Protein AF-A0AA40AJ21-F1 (afdb_monomer_lite)

Sequence (103 aa):
IQCTPCGPFWKAIACPCMIYGDTAQRLRDPNLPAEKNNTDCTEFAMNHVLFSLCFIDIMKHRADIRKRYNIPGTETKDCLVSCFCCSCALLQQDNELRMRQEK

Organism: NCBI:txid314023

InterPro domains:
  IPR006461 PLAC8 motif-containing protein [PF04749] (3-96)
  IPR006461 PLAC8 motif-containing protein [PTHR15907] (10-101)
  IPR006461 PLAC8 motif-containing protein [TIGR01571] (9-99)

pLDDT: mean 74.87, std 11.56, range [32.66, 86.62]

Structure (mmCIF, N/CA/C/O backbone):
data_AF-A0AA40AJ21-F1
#
_entry.id   AF-A0AA40AJ21-F1
#
loop_
_atom_site.group_PDB
_atom_site.id
_atom_site.type_symbol
_atom_site.label_atom_id
_atom_site.label_alt_id
_atom_site.label_comp_id
_atom_site.label_asym_id
_atom_site.label_entity_id
_atom_site.label_seq_id
_atom_site.pdbx_PDB_ins_code
_atom_site.Cartn_x
_atom_site.Cartn_y
_atom_site.Cartn_z
_atom_site.occupancy
_atom_site.B_iso_or_equiv
_atom_site.auth_seq_id
_atom_site.auth_comp_id
_atom_site.auth_asym_id
_atom_site.auth_atom_id
_atom_site.pdbx_PDB_model_num
ATOM 1 N N . ILE A 1 1 ? -12.048 -13.171 3.814 1.00 34.88 1 ILE A N 1
ATOM 2 C CA . ILE A 1 1 ? -10.709 -13.036 3.193 1.00 34.88 1 ILE A CA 1
ATOM 3 C C . ILE A 1 1 ? -10.804 -13.758 1.861 1.00 34.88 1 ILE A C 1
ATOM 5 O O . ILE A 1 1 ? -10.909 -14.975 1.858 1.00 34.88 1 ILE A O 1
ATOM 9 N N . GLN A 1 2 ? -10.960 -13.015 0.768 1.00 32.66 2 GLN A N 1
ATOM 10 C CA . GLN A 1 2 ? -11.151 -13.583 -0.566 1.00 32.66 2 GLN A CA 1
ATOM 11 C C . GLN A 1 2 ? -9.763 -13.766 -1.187 1.00 32.66 2 GLN A C 1
ATOM 13 O O . GLN A 1 2 ? -9.009 -12.801 -1.297 1.00 32.66 2 GLN A O 1
ATOM 18 N N . CYS A 1 3 ? -9.388 -15.011 -1.473 1.00 39.59 3 CYS A N 1
ATOM 19 C CA . CYS A 1 3 ? -8.063 -15.357 -1.979 1.00 39.59 3 CYS A CA 1
ATOM 20 C C . CYS A 1 3 ? -7.938 -14.925 -3.449 1.00 39.59 3 CYS A C 1
ATOM 22 O O . CYS A 1 3 ? -8.591 -15.495 -4.320 1.00 39.59 3 CYS A O 1
ATOM 24 N N . THR A 1 4 ? -7.111 -13.914 -3.722 1.00 48.00 4 THR A N 1
ATOM 25 C CA . THR A 1 4 ? -6.643 -13.552 -5.074 1.00 48.00 4 THR A CA 1
ATOM 26 C C . THR A 1 4 ? -5.802 -14.712 -5.645 1.00 48.00 4 THR A C 1
ATOM 28 O O . THR A 1 4 ? -5.240 -15.481 -4.859 1.00 48.00 4 THR A O 1
ATOM 31 N N . PRO A 1 5 ? -5.681 -14.881 -6.980 1.00 44.72 5 PRO A N 1
ATOM 32 C CA . PRO A 1 5 ? -4.923 -15.982 -7.589 1.00 44.72 5 PRO A CA 1
ATOM 33 C C . PRO A 1 5 ? -3.474 -16.026 -7.081 1.00 44.72 5 PRO A C 1
ATOM 35 O O . PRO A 1 5 ? -2.963 -15.017 -6.628 1.00 44.72 5 PRO A O 1
ATOM 38 N N . CYS A 1 6 ? -2.758 -17.147 -7.187 1.00 50.16 6 CYS A N 1
ATOM 39 C CA . CYS A 1 6 ? -1.407 -17.295 -6.612 1.00 50.16 6 CYS A CA 1
ATOM 40 C C . CYS A 1 6 ? -0.346 -16.260 -7.075 1.00 50.16 6 CYS A C 1
ATOM 42 O O . CYS A 1 6 ? 0.679 -16.113 -6.415 1.00 50.16 6 CYS A O 1
ATOM 44 N N . GLY A 1 7 ? -0.556 -15.527 -8.175 1.00 61.16 7 GLY A N 1
ATOM 45 C CA . GLY A 1 7 ? 0.426 -14.588 -8.742 1.00 61.16 7 GLY A CA 1
ATOM 46 C C . GLY A 1 7 ? 0.785 -13.378 -7.855 1.00 61.16 7 GLY A C 1
ATOM 47 O O . GLY A 1 7 ? 1.969 -13.155 -7.594 1.00 61.16 7 GLY A O 1
ATOM 48 N N . PRO A 1 8 ? -0.188 -12.588 -7.358 1.00 65.19 8 PRO A N 1
ATOM 49 C CA . PRO A 1 8 ? 0.078 -11.425 -6.514 1.00 65.19 8 PRO A CA 1
ATOM 50 C C . PRO A 1 8 ? 0.631 -11.796 -5.136 1.00 65.19 8 PRO A C 1
ATOM 52 O O . PRO A 1 8 ? 1.415 -11.034 -4.586 1.00 65.19 8 PRO A O 1
ATOM 55 N N . PHE A 1 9 ? 0.302 -12.975 -4.598 1.00 69.06 9 PHE A N 1
ATOM 56 C CA . PHE A 1 9 ? 0.847 -13.434 -3.316 1.00 69.06 9 PHE A CA 1
ATOM 57 C C . PHE A 1 9 ? 2.366 -13.639 -3.378 1.00 69.06 9 PHE A C 1
ATOM 59 O O . PHE A 1 9 ? 3.104 -13.071 -2.576 1.00 69.06 9 PHE A O 1
ATOM 66 N N . TRP A 1 10 ? 2.856 -14.378 -4.378 1.00 67.81 10 TRP A N 1
ATOM 67 C CA . TRP A 1 10 ? 4.297 -14.579 -4.555 1.00 67.81 10 TRP A CA 1
ATOM 68 C C . TRP A 1 10 ? 5.026 -13.283 -4.904 1.00 67.81 10 TRP A C 1
ATOM 70 O O . TRP A 1 10 ? 6.136 -13.061 -4.425 1.00 67.81 10 TRP A O 1
ATOM 80 N N . LYS A 1 11 ? 4.385 -12.383 -5.661 1.00 70.94 11 LYS A N 1
ATOM 81 C CA . LYS A 1 11 ? 4.925 -11.043 -5.922 1.00 70.94 11 LYS A CA 1
ATOM 82 C C . LYS A 1 11 ? 5.023 -10.207 -4.634 1.00 70.94 11 LYS A C 1
ATOM 84 O O . LYS A 1 11 ? 6.026 -9.529 -4.449 1.00 70.94 11 LYS A O 1
ATOM 89 N N . ALA A 1 12 ? 4.058 -10.316 -3.717 1.00 72.44 12 ALA A N 1
ATOM 90 C CA . ALA A 1 12 ? 4.080 -9.635 -2.417 1.00 72.44 12 ALA A CA 1
ATOM 91 C C . ALA A 1 12 ? 5.206 -10.125 -1.492 1.00 72.44 12 ALA A C 1
ATOM 93 O O . ALA A 1 12 ? 5.641 -9.387 -0.611 1.00 72.44 12 ALA A O 1
ATOM 94 N N . ILE A 1 13 ? 5.645 -11.376 -1.653 1.00 69.31 13 ILE A N 1
ATOM 95 C CA . ILE A 1 13 ? 6.742 -11.965 -0.874 1.00 69.31 13 ILE A CA 1
ATOM 96 C C . ILE A 1 13 ? 8.092 -11.643 -1.518 1.00 69.31 13 ILE A C 1
ATOM 98 O O . ILE A 1 13 ? 8.995 -11.160 -0.844 1.00 69.31 13 ILE A O 1
ATOM 102 N N . ALA A 1 14 ? 8.234 -11.899 -2.820 1.00 71.56 14 ALA A N 1
ATOM 103 C CA . ALA A 1 14 ? 9.510 -11.759 -3.515 1.00 71.56 14 ALA A CA 1
ATOM 104 C C . ALA A 1 14 ? 9.890 -10.292 -3.774 1.00 71.56 14 ALA A C 1
ATOM 106 O O . ALA A 1 14 ? 11.070 -9.951 -3.758 1.00 71.56 14 ALA A O 1
ATOM 107 N N . CYS A 1 15 ? 8.906 -9.424 -4.026 1.00 75.69 15 CYS A N 1
ATOM 108 C CA . CYS A 1 15 ? 9.108 -8.018 -4.382 1.00 75.69 15 CYS A CA 1
ATOM 109 C C . CYS A 1 15 ? 7.948 -7.139 -3.860 1.00 75.69 15 CYS A C 1
ATOM 111 O O . CYS A 1 15 ? 7.152 -6.627 -4.659 1.00 75.69 15 CYS A O 1
ATOM 113 N N . PRO A 1 16 ? 7.837 -6.934 -2.531 1.00 75.81 16 PRO A N 1
ATOM 114 C CA . PRO A 1 16 ? 6.748 -6.161 -1.921 1.00 75.81 16 PRO A CA 1
ATOM 115 C C . PRO A 1 16 ? 6.683 -4.706 -2.411 1.00 75.81 16 PRO A C 1
ATOM 117 O O . PRO A 1 16 ? 5.594 -4.142 -2.505 1.00 75.81 16 PRO A O 1
ATOM 120 N N . CYS A 1 17 ? 7.826 -4.121 -2.786 1.00 82.38 17 CYS A N 1
ATOM 121 C CA . CYS A 1 17 ? 7.924 -2.760 -3.314 1.00 82.38 17 CYS A CA 1
ATOM 122 C C . CYS A 1 17 ? 7.088 -2.532 -4.580 1.00 82.38 17 CYS A C 1
ATOM 124 O O . CYS A 1 17 ? 6.469 -1.480 -4.712 1.00 82.38 17 CYS A O 1
ATOM 126 N N . MET A 1 18 ? 7.017 -3.520 -5.478 1.00 81.75 18 MET A N 1
ATOM 127 C CA . MET A 1 18 ? 6.240 -3.397 -6.714 1.00 81.75 18 MET A CA 1
ATOM 128 C C . MET A 1 18 ? 4.745 -3.320 -6.418 1.00 81.75 18 MET A C 1
ATOM 130 O O . ME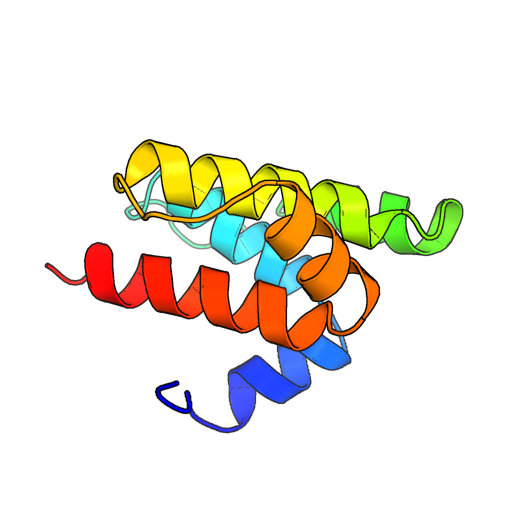T A 1 18 ? 4.047 -2.492 -6.987 1.00 81.75 18 MET A O 1
ATOM 134 N N . ILE A 1 19 ? 4.254 -4.153 -5.493 1.00 83.00 19 ILE A N 1
ATOM 135 C CA . ILE A 1 19 ? 2.842 -4.107 -5.100 1.00 83.00 19 ILE A CA 1
ATOM 136 C C . ILE A 1 19 ? 2.536 -2.805 -4.371 1.00 83.00 19 ILE A C 1
ATOM 138 O O . ILE A 1 19 ? 1.512 -2.191 -4.655 1.00 83.00 19 ILE A O 1
ATOM 142 N N . TYR A 1 20 ? 3.417 -2.361 -3.472 1.00 84.88 20 TYR A N 1
ATOM 143 C CA . TYR A 1 20 ? 3.259 -1.076 -2.796 1.00 84.88 20 TYR A CA 1
ATOM 144 C C . TYR A 1 20 ? 3.160 0.080 -3.800 1.00 84.88 20 TYR A C 1
ATOM 146 O O . TYR A 1 20 ? 2.189 0.832 -3.760 1.00 84.88 20 TYR A O 1
ATOM 154 N N . GLY A 1 21 ? 4.098 0.165 -4.748 1.00 85.19 21 GLY A N 1
ATOM 155 C CA . GLY A 1 21 ? 4.107 1.209 -5.772 1.00 85.19 21 GLY A CA 1
ATOM 156 C C . GLY A 1 21 ? 2.876 1.179 -6.678 1.00 85.19 21 GLY A C 1
ATOM 157 O O . GLY A 1 21 ? 2.226 2.210 -6.857 1.00 85.19 21 GLY A O 1
ATOM 158 N N . ASP A 1 22 ? 2.499 0.003 -7.189 1.00 83.69 22 ASP A N 1
ATOM 159 C CA . ASP A 1 22 ? 1.293 -0.161 -8.013 1.00 83.69 22 ASP A CA 1
ATOM 160 C C . ASP A 1 22 ? 0.036 0.299 -7.257 1.00 83.69 22 ASP A C 1
ATOM 162 O O . ASP A 1 22 ? -0.845 0.959 -7.812 1.00 83.69 22 ASP A O 1
ATOM 166 N N . THR A 1 23 ? -0.049 -0.047 -5.972 1.00 85.25 23 THR A N 1
ATOM 167 C CA . THR A 1 23 ? -1.200 0.275 -5.124 1.00 85.25 23 THR A CA 1
ATOM 168 C C . THR A 1 23 ? -1.235 1.774 -4.796 1.00 85.25 23 THR A C 1
ATOM 170 O O . THR A 1 23 ? -2.305 2.375 -4.864 1.00 85.25 23 THR A O 1
ATOM 173 N N . ALA A 1 24 ? -0.086 2.405 -4.532 1.00 86.25 24 ALA A N 1
ATOM 174 C CA . ALA A 1 24 ? 0.027 3.847 -4.305 1.00 86.25 24 ALA A CA 1
ATOM 175 C C . ALA A 1 24 ? -0.333 4.665 -5.558 1.00 86.25 24 ALA A C 1
ATOM 177 O O . ALA A 1 24 ? -1.065 5.654 -5.470 1.00 86.25 24 ALA A O 1
ATOM 178 N N . GLN A 1 25 ? 0.098 4.217 -6.742 1.00 86.62 25 GLN A N 1
ATOM 179 C CA . GLN A 1 25 ? -0.274 4.843 -8.011 1.00 86.62 25 GLN A CA 1
ATOM 180 C C . GLN A 1 25 ? -1.788 4.769 -8.242 1.00 86.62 25 GLN A C 1
ATOM 182 O O . GLN A 1 25 ? -2.414 5.792 -8.516 1.00 86.62 25 GLN A O 1
ATOM 187 N N . ARG A 1 26 ? -2.390 3.584 -8.068 1.00 84.56 26 ARG A N 1
ATOM 188 C CA . ARG A 1 26 ? -3.847 3.411 -8.186 1.00 84.56 26 ARG A CA 1
ATOM 189 C C . ARG A 1 26 ? -4.609 4.219 -7.154 1.00 84.56 26 ARG A C 1
ATOM 191 O O . ARG A 1 26 ? -5.706 4.692 -7.443 1.00 84.56 26 ARG A O 1
ATOM 198 N N . LEU A 1 27 ? -4.053 4.375 -5.953 1.00 83.56 27 LEU A N 1
ATOM 199 C CA . LEU A 1 27 ? -4.630 5.250 -4.949 1.00 83.56 27 LEU A CA 1
ATOM 200 C C . LEU A 1 27 ? -4.622 6.695 -5.458 1.00 83.56 27 LEU A C 1
ATOM 202 O O . LEU A 1 27 ? -5.656 7.344 -5.374 1.00 83.56 27 LEU A O 1
ATOM 206 N N . ARG A 1 28 ? -3.529 7.215 -6.025 1.00 84.25 28 ARG A N 1
ATOM 207 C CA . ARG A 1 28 ? -3.508 8.582 -6.582 1.00 84.25 28 ARG A CA 1
ATOM 208 C C . ARG A 1 28 ? -4.535 8.766 -7.700 1.00 84.25 28 ARG A C 1
ATOM 210 O O . ARG A 1 28 ? -5.436 9.590 -7.544 1.00 84.25 28 ARG A O 1
ATOM 217 N N . ASP A 1 29 ? -4.435 7.974 -8.763 1.00 83.00 29 ASP A N 1
ATOM 218 C CA . ASP A 1 29 ? -5.379 7.987 -9.881 1.00 83.00 29 ASP A CA 1
ATOM 219 C C . ASP A 1 29 ? -5.465 6.592 -10.534 1.00 83.00 29 ASP A C 1
ATOM 221 O O . ASP A 1 29 ? -4.464 6.094 -11.060 1.00 83.00 29 ASP A O 1
ATOM 225 N N . PRO A 1 30 ? -6.646 5.944 -10.525 1.00 80.06 30 PRO A N 1
ATOM 226 C CA . PRO A 1 30 ? -6.836 4.627 -11.127 1.00 80.06 30 PRO A CA 1
ATOM 227 C C . PRO A 1 30 ? -6.718 4.599 -12.656 1.00 80.06 30 PRO A C 1
ATOM 229 O O . PRO A 1 30 ? -6.509 3.523 -13.209 1.00 80.06 30 PRO A O 1
ATOM 232 N N . ASN A 1 31 ? -6.864 5.736 -13.345 1.00 82.88 31 ASN A N 1
ATOM 233 C CA . ASN A 1 31 ? -6.845 5.790 -14.812 1.00 82.88 31 ASN A CA 1
ATOM 234 C C . ASN A 1 31 ? -5.433 5.949 -15.393 1.00 82.88 31 ASN A C 1
ATOM 236 O O . ASN A 1 31 ? -5.260 5.894 -16.613 1.00 82.88 31 ASN A O 1
ATOM 240 N N . LEU A 1 32 ? -4.421 6.160 -14.545 1.00 79.50 32 LE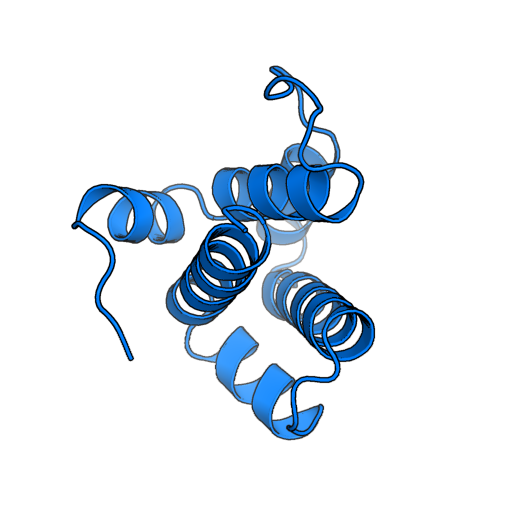U A N 1
ATOM 241 C CA . LEU A 1 32 ? -3.046 6.315 -15.003 1.00 79.50 32 LEU A CA 1
ATOM 242 C C . LEU A 1 32 ? -2.480 4.981 -15.518 1.00 79.50 32 LEU A C 1
ATOM 244 O O . LEU A 1 32 ? -2.626 3.950 -14.854 1.00 79.50 32 LEU A O 1
ATOM 248 N N . PRO A 1 33 ? -1.770 4.983 -16.663 1.00 79.56 33 PRO A N 1
ATOM 249 C CA . PRO A 1 33 ? -1.061 3.800 -17.132 1.00 79.56 33 PRO A CA 1
ATOM 250 C C . PRO A 1 33 ? 0.042 3.418 -16.139 1.00 79.56 33 PRO A C 1
ATOM 252 O O . PRO A 1 33 ? 0.679 4.293 -15.555 1.00 79.56 33 PRO A O 1
ATOM 255 N N . ALA A 1 34 ? 0.285 2.117 -15.957 1.00 74.94 34 ALA A N 1
ATOM 256 C CA . ALA A 1 34 ? 1.305 1.618 -15.033 1.00 74.94 34 ALA A CA 1
ATOM 257 C C . ALA A 1 34 ? 2.670 2.281 -15.297 1.00 74.94 34 ALA A C 1
ATOM 259 O O . ALA A 1 34 ? 3.208 2.197 -16.406 1.00 74.94 34 ALA A O 1
ATOM 260 N N . GLU A 1 35 ? 3.226 2.949 -14.286 1.00 77.50 35 GLU A N 1
ATOM 261 C CA . GLU A 1 35 ? 4.502 3.643 -14.421 1.00 77.50 35 GLU A CA 1
ATOM 262 C C . GLU A 1 35 ? 5.663 2.644 -14.415 1.00 77.50 35 GLU A C 1
ATOM 264 O O . GLU A 1 35 ? 5.806 1.822 -13.511 1.00 77.50 35 GLU A O 1
ATOM 269 N N . LYS A 1 36 ? 6.541 2.732 -15.422 1.00 73.12 36 LYS A N 1
ATOM 270 C CA . LYS A 1 36 ? 7.712 1.847 -15.538 1.00 73.12 36 LYS A CA 1
ATOM 271 C C . LYS A 1 36 ? 8.750 2.090 -14.431 1.00 73.12 36 LYS A C 1
ATOM 273 O O . LYS A 1 36 ? 9.400 1.144 -14.001 1.00 73.12 36 LYS A O 1
ATOM 278 N N . ASN A 1 37 ? 8.879 3.339 -13.976 1.00 77.44 37 ASN A N 1
ATOM 279 C CA . ASN A 1 37 ? 9.771 3.765 -12.893 1.00 77.44 37 ASN A CA 1
ATOM 280 C C . ASN A 1 37 ? 8.948 4.420 -11.780 1.00 77.44 37 ASN A C 1
ATOM 282 O O . ASN A 1 37 ? 8.946 5.639 -11.632 1.00 77.44 37 ASN A O 1
ATOM 286 N N . ASN A 1 38 ? 8.232 3.598 -11.018 1.00 82.06 38 ASN A N 1
ATOM 287 C CA . ASN A 1 38 ? 7.406 4.074 -9.919 1.00 82.06 38 ASN A CA 1
ATOM 288 C C . ASN A 1 38 ? 8.291 4.548 -8.745 1.00 82.06 38 ASN A C 1
ATOM 290 O O . ASN A 1 38 ? 9.085 3.780 -8.181 1.00 82.06 38 ASN A O 1
ATOM 294 N N . THR A 1 39 ? 8.171 5.826 -8.385 1.00 85.00 39 THR A N 1
ATOM 295 C CA . THR A 1 39 ? 8.963 6.439 -7.309 1.00 85.00 39 THR A CA 1
ATOM 296 C C . THR A 1 39 ? 8.625 5.857 -5.941 1.00 85.00 39 THR A C 1
ATOM 298 O O . THR A 1 39 ? 9.545 5.614 -5.166 1.00 85.00 39 THR A O 1
ATOM 301 N N . ASP A 1 40 ? 7.358 5.524 -5.674 1.00 84.94 40 ASP A N 1
ATOM 302 C CA . ASP A 1 40 ? 6.948 4.905 -4.405 1.00 84.94 40 ASP A CA 1
ATOM 303 C C . ASP A 1 40 ? 7.506 3.482 -4.269 1.00 84.94 40 ASP A C 1
ATOM 305 O O . ASP A 1 40 ? 7.874 3.053 -3.178 1.00 84.94 40 ASP A O 1
ATOM 309 N N . CYS A 1 41 ? 7.619 2.740 -5.378 1.00 85.06 41 CYS A N 1
ATOM 310 C CA . CYS A 1 41 ? 8.292 1.439 -5.393 1.00 85.06 41 CYS A CA 1
ATOM 311 C C . CYS A 1 41 ? 9.774 1.582 -5.015 1.00 85.06 41 CYS A C 1
ATOM 313 O O . CYS A 1 41 ? 10.305 0.775 -4.251 1.00 85.06 41 CYS A O 1
ATOM 315 N N . THR A 1 42 ? 10.450 2.604 -5.547 1.00 82.88 42 THR A N 1
ATOM 316 C CA . THR A 1 42 ? 11.875 2.850 -5.278 1.00 82.88 42 THR A CA 1
ATOM 317 C C . THR A 1 42 ? 12.098 3.298 -3.834 1.00 82.88 42 THR A C 1
ATOM 319 O O . THR A 1 42 ? 12.990 2.779 -3.165 1.00 82.88 42 THR A O 1
ATOM 322 N N . GLU A 1 43 ? 11.257 4.203 -3.335 1.00 83.00 43 GLU A N 1
ATOM 323 C CA . GLU A 1 43 ? 11.279 4.675 -1.949 1.00 83.00 43 GLU A CA 1
ATOM 324 C C . GLU A 1 43 ? 11.023 3.525 -0.968 1.00 83.00 43 GLU A C 1
ATOM 326 O O . GLU A 1 43 ? 11.814 3.302 -0.053 1.00 83.00 43 GLU A O 1
ATOM 331 N N . PHE A 1 44 ? 9.996 2.709 -1.220 1.00 81.81 44 PHE A N 1
ATOM 332 C CA . PHE A 1 44 ? 9.699 1.541 -0.395 1.00 81.81 44 PHE A CA 1
ATOM 333 C C . PHE A 1 44 ? 10.844 0.523 -0.403 1.00 81.81 44 PHE A C 1
ATOM 335 O O . PHE A 1 44 ? 11.213 -0.009 0.642 1.00 81.81 44 PHE A O 1
ATOM 342 N N . ALA A 1 45 ? 11.432 0.241 -1.572 1.00 80.62 45 ALA A N 1
ATOM 343 C CA . ALA A 1 45 ? 12.569 -0.671 -1.679 1.00 80.62 45 ALA A CA 1
ATOM 344 C C . ALA A 1 45 ? 13.784 -0.153 -0.894 1.00 80.62 45 ALA A C 1
ATOM 346 O O . ALA A 1 45 ? 14.433 -0.924 -0.186 1.00 80.62 45 ALA A O 1
ATOM 347 N N . MET A 1 46 ? 14.060 1.150 -0.973 1.00 76.44 46 MET A N 1
ATOM 348 C CA . MET A 1 46 ? 15.145 1.797 -0.241 1.00 76.44 46 MET A CA 1
ATOM 349 C C . MET A 1 46 ? 14.911 1.743 1.277 1.00 76.44 46 MET A C 1
ATOM 351 O O . MET A 1 46 ? 15.794 1.302 2.012 1.00 76.44 46 MET A O 1
ATOM 355 N N . ASN A 1 47 ? 13.709 2.088 1.746 1.00 73.19 47 ASN A N 1
ATOM 356 C CA . ASN A 1 47 ? 13.333 2.026 3.163 1.00 73.19 47 ASN A CA 1
ATOM 357 C C . ASN A 1 47 ? 13.363 0.592 3.713 1.00 73.19 47 ASN A C 1
ATOM 359 O O . ASN A 1 47 ? 13.734 0.362 4.868 1.00 73.19 47 ASN A O 1
ATOM 363 N N . HIS A 1 48 ? 13.007 -0.389 2.883 1.00 72.81 48 HIS A N 1
ATOM 364 C CA . HIS A 1 48 ? 13.036 -1.800 3.250 1.00 72.81 48 HIS A CA 1
ATOM 365 C C . HIS A 1 48 ? 14.465 -2.340 3.389 1.00 72.81 48 HIS A C 1
ATOM 367 O O . HIS A 1 48 ? 14.762 -3.008 4.375 1.00 72.81 48 HIS A O 1
ATOM 373 N N . VAL A 1 49 ? 15.354 -2.028 2.437 1.00 65.44 49 VAL A N 1
ATOM 374 C CA . VAL A 1 49 ? 16.742 -2.526 2.414 1.00 65.44 49 VAL A CA 1
ATOM 375 C C . VAL A 1 49 ? 17.638 -1.805 3.425 1.00 65.44 49 VAL A C 1
ATOM 377 O O . VAL A 1 49 ? 18.497 -2.441 4.029 1.00 65.44 49 VAL A O 1
ATOM 380 N N . LEU A 1 50 ? 17.453 -0.496 3.620 1.00 55.72 50 LEU A N 1
ATOM 381 C CA . LEU A 1 50 ? 18.345 0.316 4.456 1.00 55.72 50 LEU A CA 1
ATOM 382 C C . LEU A 1 50 ? 17.902 0.421 5.920 1.00 55.72 50 LEU A C 1
ATOM 384 O O . LEU A 1 50 ? 18.756 0.575 6.789 1.00 55.72 50 LEU A O 1
ATOM 388 N N . PHE A 1 51 ? 16.597 0.350 6.207 1.00 55.53 51 PHE A N 1
ATOM 389 C CA . PHE A 1 51 ? 16.070 0.690 7.535 1.00 55.53 51 PHE A CA 1
ATOM 390 C C . PHE A 1 51 ? 15.170 -0.381 8.173 1.00 55.53 51 PHE A C 1
ATOM 392 O O . PHE A 1 51 ? 14.840 -0.253 9.348 1.00 55.53 51 PHE A O 1
ATOM 399 N N . SER A 1 52 ? 14.779 -1.452 7.464 1.00 62.06 52 SER A N 1
ATOM 400 C CA . SER A 1 52 ? 13.834 -2.468 7.974 1.00 62.06 52 SER A CA 1
ATOM 401 C 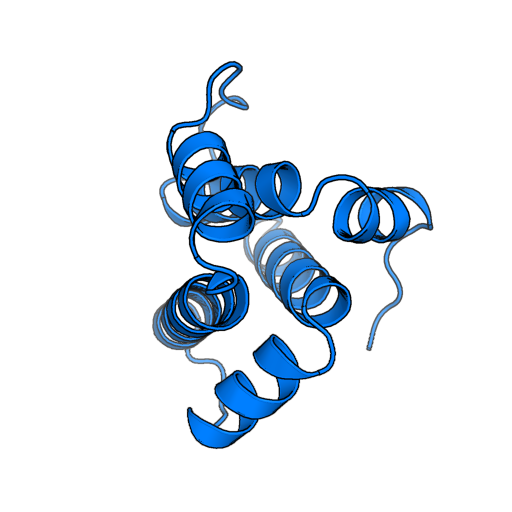C . SER A 1 52 ? 12.497 -1.876 8.479 1.00 62.06 52 SER A C 1
ATOM 403 O O . SER A 1 52 ? 11.821 -2.470 9.321 1.00 62.06 52 SER A O 1
ATOM 405 N N . LEU A 1 53 ? 12.097 -0.705 7.961 1.00 65.69 53 LEU A N 1
ATOM 406 C CA . LEU A 1 53 ? 10.911 0.060 8.387 1.00 65.69 53 LEU A CA 1
ATOM 407 C C . LEU A 1 53 ? 9.689 -0.133 7.477 1.00 65.69 53 LEU A C 1
ATOM 409 O O . LEU A 1 53 ? 8.734 0.637 7.566 1.00 65.69 53 LEU A O 1
ATOM 413 N N . CYS A 1 54 ? 9.666 -1.162 6.625 1.00 69.50 54 CYS A N 1
ATOM 414 C CA . CYS A 1 54 ? 8.554 -1.391 5.690 1.00 69.50 54 CYS A CA 1
ATOM 415 C C . CYS A 1 54 ? 7.181 -1.450 6.369 1.00 69.50 54 CYS A C 1
ATOM 417 O O . CYS A 1 54 ? 6.184 -1.045 5.777 1.00 69.50 54 CYS A O 1
AT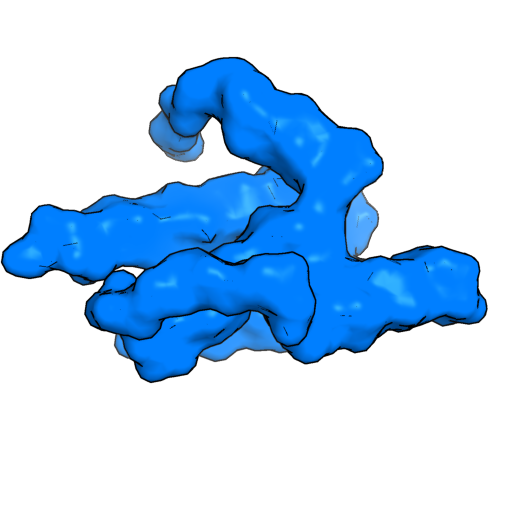OM 419 N N . PHE A 1 55 ? 7.118 -1.896 7.626 1.00 72.81 55 PHE A N 1
ATOM 420 C CA . PHE A 1 55 ? 5.875 -1.934 8.387 1.00 72.81 55 PHE A CA 1
ATOM 421 C C . PHE A 1 55 ? 5.265 -0.535 8.591 1.00 72.81 55 PHE A C 1
ATOM 423 O O . PHE A 1 55 ? 4.043 -0.421 8.622 1.00 72.81 55 PHE A O 1
ATOM 430 N N . ILE A 1 56 ? 6.077 0.528 8.690 1.00 78.38 56 ILE A N 1
ATOM 431 C CA . ILE A 1 56 ? 5.601 1.913 8.843 1.00 78.38 56 ILE A CA 1
ATOM 432 C C . ILE A 1 56 ? 4.942 2.397 7.554 1.00 78.38 56 ILE A C 1
ATOM 434 O O . ILE A 1 56 ? 3.855 2.975 7.602 1.00 78.38 56 ILE A O 1
ATOM 438 N N . ASP A 1 57 ? 5.569 2.137 6.410 1.00 78.88 57 ASP A N 1
ATOM 439 C CA . ASP A 1 57 ? 5.034 2.542 5.109 1.00 78.88 57 ASP A CA 1
ATOM 440 C C . ASP A 1 57 ? 3.743 1.774 4.794 1.00 78.88 57 ASP A C 1
ATOM 442 O O . ASP A 1 57 ? 2.731 2.372 4.425 1.00 78.88 57 ASP A O 1
ATOM 446 N N . ILE A 1 58 ? 3.711 0.465 5.074 1.00 80.44 58 ILE A N 1
ATOM 447 C CA . ILE A 1 58 ? 2.495 -0.354 4.951 1.00 80.44 58 ILE A CA 1
ATOM 448 C C . ILE A 1 58 ? 1.387 0.168 5.879 1.00 80.44 58 ILE A C 1
ATOM 450 O O . ILE A 1 58 ? 0.239 0.283 5.438 1.00 80.44 58 ILE A O 1
ATOM 454 N N . MET A 1 59 ? 1.707 0.519 7.132 1.00 82.88 59 MET A N 1
ATOM 455 C CA . MET A 1 59 ? 0.743 1.091 8.080 1.00 82.88 59 MET A CA 1
ATOM 456 C C . MET A 1 59 ? 0.119 2.384 7.559 1.00 82.88 59 MET A C 1
ATOM 458 O O . MET A 1 59 ? -1.108 2.500 7.538 1.00 82.88 59 MET A O 1
ATOM 462 N N . LYS A 1 60 ? 0.949 3.352 7.146 1.00 83.88 60 LYS A N 1
ATOM 463 C CA . LYS A 1 60 ? 0.484 4.652 6.636 1.00 83.88 60 LYS A CA 1
ATOM 464 C C . LYS A 1 60 ? -0.431 4.459 5.435 1.00 83.88 60 LYS A C 1
ATOM 466 O O . LYS A 1 60 ? -1.554 4.953 5.418 1.00 83.88 60 LYS A O 1
ATOM 471 N N . HIS A 1 61 ? 0.007 3.632 4.496 1.00 84.44 61 HIS A N 1
ATOM 472 C CA . HIS A 1 61 ? -0.749 3.335 3.293 1.00 84.44 61 HIS A CA 1
ATOM 473 C C . HIS A 1 61 ? -2.096 2.655 3.596 1.00 84.44 61 HIS A C 1
ATOM 475 O O . HIS A 1 61 ? -3.120 2.946 2.976 1.00 84.44 61 HIS A O 1
ATOM 481 N N . ARG A 1 62 ? -2.143 1.799 4.627 1.00 84.19 62 ARG A N 1
ATOM 482 C CA . ARG A 1 62 ? -3.384 1.167 5.098 1.00 84.19 62 ARG A CA 1
ATOM 483 C C . ARG A 1 62 ? -4.330 2.199 5.694 1.00 84.19 62 ARG A C 1
ATOM 485 O O . ARG A 1 62 ? -5.523 2.162 5.404 1.00 84.19 62 ARG A O 1
ATOM 492 N N . ALA A 1 63 ? -3.808 3.118 6.502 1.00 84.44 63 ALA A N 1
ATOM 493 C CA . ALA A 1 63 ? -4.595 4.190 7.093 1.00 84.44 63 ALA A CA 1
ATOM 494 C C . ALA A 1 63 ? -5.209 5.098 6.015 1.00 84.44 63 ALA A C 1
ATOM 496 O O . ALA A 1 63 ? -6.388 5.441 6.116 1.00 84.44 63 ALA A O 1
ATOM 497 N N . ASP A 1 64 ? -4.462 5.419 4.958 1.00 85.62 64 ASP A N 1
ATOM 498 C CA . ASP A 1 64 ? -4.940 6.264 3.860 1.00 85.62 64 ASP A CA 1
ATOM 499 C C . A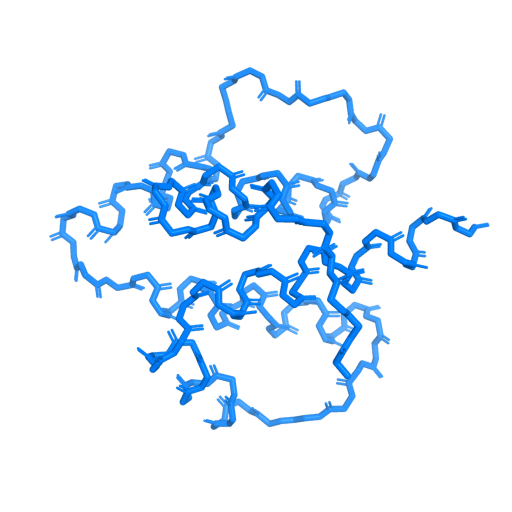SP A 1 64 ? -6.065 5.604 3.056 1.00 85.62 64 ASP A C 1
ATOM 501 O O . ASP A 1 64 ? -7.101 6.231 2.819 1.00 85.62 64 ASP A O 1
ATOM 505 N N . ILE A 1 65 ? -5.932 4.317 2.713 1.00 84.81 65 ILE A N 1
ATOM 506 C CA . ILE A 1 65 ? -7.002 3.547 2.052 1.00 84.81 65 ILE A CA 1
ATOM 507 C C . ILE A 1 65 ? -8.258 3.526 2.928 1.00 84.81 65 ILE A C 1
ATOM 509 O O . ILE A 1 65 ? -9.371 3.773 2.454 1.00 84.81 65 ILE A O 1
ATOM 513 N N . ARG A 1 66 ? -8.095 3.286 4.233 1.00 85.06 66 ARG A N 1
ATOM 514 C CA . ARG A 1 66 ? -9.222 3.230 5.166 1.00 85.06 66 ARG A CA 1
ATOM 515 C C . ARG A 1 66 ? -9.923 4.576 5.316 1.00 85.06 66 ARG A C 1
ATOM 517 O O . ARG A 1 66 ? -11.152 4.600 5.325 1.00 85.06 66 ARG A O 1
ATOM 524 N N . LYS A 1 67 ? -9.170 5.679 5.379 1.00 84.62 67 LYS A N 1
ATOM 525 C CA . LYS A 1 67 ? -9.721 7.043 5.384 1.00 84.62 67 LYS A CA 1
ATOM 526 C C . LYS A 1 67 ? -10.463 7.343 4.085 1.00 84.62 67 LYS A C 1
ATOM 528 O O . LYS A 1 67 ? -11.591 7.820 4.132 1.00 84.62 67 LYS A O 1
ATOM 533 N N . ARG A 1 68 ? -9.874 7.015 2.932 1.00 84.62 68 ARG A N 1
ATOM 534 C CA . ARG A 1 68 ? -10.459 7.309 1.616 1.00 84.62 68 ARG A CA 1
ATOM 535 C C . ARG A 1 68 ? -11.775 6.577 1.363 1.00 84.62 68 ARG A C 1
ATOM 537 O O . ARG A 1 68 ? -12.682 7.149 0.772 1.00 84.62 68 ARG A O 1
ATOM 544 N N . TYR A 1 69 ? -11.883 5.328 1.812 1.00 83.50 69 TYR A N 1
ATOM 545 C CA . TYR A 1 69 ? -13.060 4.485 1.574 1.00 83.50 69 TYR A CA 1
ATOM 546 C C . TYR A 1 69 ? -13.942 4.279 2.816 1.00 83.50 69 TYR A C 1
ATOM 548 O O . TYR A 1 69 ? -14.805 3.402 2.802 1.00 83.50 69 TYR A O 1
ATOM 556 N N . ASN A 1 70 ? -13.741 5.063 3.883 1.00 84.31 70 ASN A N 1
ATOM 557 C CA . ASN A 1 70 ? -14.470 4.962 5.155 1.00 84.31 70 ASN A CA 1
ATOM 558 C C . ASN A 1 70 ? -14.512 3.528 5.738 1.00 84.31 70 ASN A C 1
ATOM 560 O O . ASN A 1 70 ? -15.552 3.048 6.191 1.00 84.31 70 ASN A O 1
ATOM 564 N N . ILE A 1 71 ? -13.376 2.820 5.719 1.00 82.88 71 ILE A N 1
ATOM 565 C CA . ILE A 1 71 ? -13.263 1.430 6.193 1.00 82.88 71 ILE A CA 1
ATOM 566 C C . ILE A 1 71 ? -12.942 1.398 7.709 1.00 82.88 71 ILE A C 1
ATOM 568 O O . ILE A 1 71 ? -11.926 1.963 8.144 1.00 82.88 71 ILE A O 1
ATOM 572 N N . PRO A 1 72 ? -13.744 0.696 8.537 1.00 79.75 72 PRO A N 1
ATOM 573 C CA . PRO A 1 72 ? -13.558 0.645 9.991 1.00 79.75 72 PRO A CA 1
ATOM 574 C C . PRO A 1 72 ? -12.301 -0.135 10.420 1.00 79.75 72 PRO A C 1
ATOM 576 O O . PRO A 1 72 ? -11.844 -1.042 9.729 1.00 79.75 72 PRO A O 1
ATOM 579 N N . GLY A 1 73 ? -11.749 0.204 11.592 1.00 75.00 73 GLY A N 1
ATOM 580 C CA . GLY A 1 73 ? -10.534 -0.410 12.161 1.00 75.00 73 GLY A CA 1
ATOM 581 C C . GLY A 1 73 ? -9.689 0.558 13.009 1.00 75.00 73 GLY A C 1
ATOM 582 O O . GLY A 1 73 ? -10.030 1.734 13.143 1.00 75.00 73 GLY A O 1
ATOM 583 N N . THR A 1 74 ? -8.559 0.091 13.545 1.00 75.56 74 THR A N 1
ATOM 584 C CA . THR A 1 74 ? -7.709 0.847 14.483 1.00 75.56 74 THR A CA 1
ATOM 585 C C . THR A 1 74 ? -6.232 0.819 14.087 1.00 75.56 74 THR A C 1
ATOM 587 O O . THR A 1 74 ? -5.756 -0.175 13.541 1.00 75.56 74 THR A O 1
ATOM 590 N N . GLU A 1 75 ? -5.493 1.883 14.413 1.00 70.00 75 GLU A N 1
ATOM 591 C CA . GLU A 1 75 ? -4.056 2.013 14.105 1.00 70.00 75 GLU A CA 1
ATOM 592 C C . GLU A 1 75 ? -3.211 0.900 14.751 1.00 70.00 75 GLU A C 1
ATOM 594 O O . GLU A 1 75 ? -2.257 0.405 14.161 1.00 70.00 75 GLU A O 1
ATOM 599 N N . THR A 1 76 ? -3.610 0.414 15.930 1.00 70.38 76 THR A N 1
ATOM 600 C CA . THR A 1 76 ? -2.960 -0.714 16.620 1.00 70.38 76 THR A CA 1
ATOM 601 C C . THR A 1 76 ? -3.080 -2.026 15.847 1.00 70.38 76 THR A C 1
ATOM 603 O O . THR A 1 76 ? -2.118 -2.789 15.778 1.00 70.38 76 THR A O 1
ATOM 606 N N . LYS A 1 77 ? -4.244 -2.300 15.240 1.00 67.88 77 LYS A N 1
ATOM 607 C CA . LYS A 1 77 ? -4.418 -3.480 14.378 1.00 67.88 77 LYS A CA 1
ATOM 608 C C . LYS A 1 77 ? -3.625 -3.335 13.087 1.00 67.88 77 LYS A C 1
ATOM 610 O O . LYS A 1 77 ? -3.048 -4.316 12.627 1.00 67.88 77 LYS A O 1
ATOM 615 N N . ASP A 1 78 ? -3.558 -2.127 12.540 1.00 67.19 78 ASP A N 1
ATOM 616 C CA . ASP A 1 78 ? -2.779 -1.852 11.337 1.00 67.19 78 ASP A CA 1
ATOM 617 C C . ASP A 1 78 ? -1.272 -2.011 11.603 1.00 67.19 78 ASP A C 1
ATOM 619 O O . ASP A 1 78 ? -0.576 -2.577 10.764 1.00 67.19 78 ASP A O 1
ATOM 623 N N . CYS A 1 79 ? -0.789 -1.651 12.796 1.00 68.69 79 CYS A N 1
ATOM 624 C CA . CYS A 1 79 ? 0.590 -1.883 13.235 1.00 68.69 79 CYS A CA 1
ATOM 625 C C . CYS A 1 79 ? 0.941 -3.362 13.357 1.00 68.69 79 CYS A C 1
ATOM 627 O O . CYS A 1 79 ? 1.908 -3.824 12.752 1.00 68.69 79 CYS A O 1
ATOM 629 N N . LEU A 1 80 ? 0.126 -4.132 14.078 1.00 68.25 80 LEU A N 1
ATOM 630 C CA . LEU A 1 80 ? 0.382 -5.557 14.281 1.00 68.25 80 LEU A CA 1
ATOM 631 C C . LEU A 1 80 ? 0.311 -6.338 12.962 1.00 68.25 80 LEU A C 1
ATOM 633 O O . LEU A 1 80 ? 1.183 -7.153 12.678 1.00 68.25 80 LEU A O 1
ATOM 637 N N . VAL A 1 81 ? -0.680 -6.062 12.113 1.00 69.19 81 VAL A N 1
ATOM 638 C CA . VAL A 1 81 ? -0.813 -6.748 10.819 1.00 69.19 81 VAL A CA 1
ATOM 639 C C . VAL A 1 81 ? 0.332 -6.376 9.872 1.00 69.19 81 VAL A C 1
ATOM 641 O O . VAL A 1 81 ? 0.866 -7.257 9.201 1.00 69.19 81 VAL A O 1
ATOM 644 N N . SER A 1 82 ? 0.760 -5.110 9.859 1.00 69.12 82 SER A N 1
ATOM 645 C CA . SER A 1 82 ? 1.880 -4.660 9.021 1.00 69.12 82 SER A CA 1
ATOM 646 C C . SER A 1 82 ? 3.231 -5.178 9.517 1.00 69.12 82 SER A C 1
ATOM 648 O O . SER A 1 82 ? 4.096 -5.449 8.698 1.00 69.12 82 SER A O 1
ATOM 650 N N . CYS A 1 83 ? 3.412 -5.366 10.827 1.00 63.75 83 CYS A N 1
ATOM 651 C CA . CYS A 1 83 ? 4.655 -5.883 11.405 1.00 63.75 83 CYS A CA 1
ATOM 652 C C . CYS A 1 83 ? 4.785 -7.410 11.247 1.00 63.75 83 CYS A C 1
ATOM 654 O O . CYS A 1 83 ? 5.837 -7.905 10.855 1.00 63.75 83 CYS A O 1
ATOM 656 N N . PHE A 1 84 ? 3.707 -8.165 11.493 1.00 66.06 84 PHE A N 1
ATOM 657 C CA . PHE A 1 84 ? 3.754 -9.634 11.519 1.00 66.06 84 PHE A CA 1
ATOM 658 C C . PHE A 1 84 ? 3.353 -10.311 10.199 1.00 66.06 84 PHE A C 1
ATOM 660 O O . PHE A 1 84 ? 3.739 -11.456 9.972 1.00 66.06 84 PHE A O 1
ATOM 667 N N . CYS A 1 85 ? 2.607 -9.644 9.308 1.00 76.50 85 CYS A N 1
ATOM 668 C CA . CYS A 1 85 ? 2.381 -10.144 7.949 1.00 76.50 85 CYS A CA 1
ATOM 669 C C . CYS A 1 85 ? 2.347 -9.018 6.901 1.00 76.50 85 CYS A C 1
ATOM 671 O O . CYS A 1 85 ? 1.296 -8.709 6.331 1.00 76.50 85 CYS A O 1
ATOM 673 N N . CYS A 1 86 ? 3.523 -8.462 6.587 1.00 73.12 86 CYS A N 1
ATOM 674 C CA . CYS A 1 86 ? 3.710 -7.437 5.550 1.00 73.12 86 CYS A CA 1
ATOM 675 C C . CYS A 1 86 ? 3.032 -7.813 4.217 1.00 73.12 86 CYS A C 1
ATOM 677 O O . CYS A 1 86 ? 2.255 -7.040 3.659 1.00 73.12 86 CYS A O 1
ATOM 679 N N . SER A 1 87 ? 3.281 -9.028 3.718 1.00 73.88 87 SER A N 1
ATOM 680 C CA . SER A 1 87 ? 2.764 -9.484 2.421 1.00 73.88 87 SER A CA 1
ATOM 681 C C . SER A 1 87 ? 1.242 -9.672 2.423 1.00 73.88 87 SER A C 1
ATOM 683 O O . SER A 1 87 ? 0.586 -9.325 1.441 1.00 73.88 87 SER A O 1
ATOM 685 N N . CYS A 1 88 ? 0.655 -10.154 3.529 1.00 79.56 88 CYS A N 1
ATOM 686 C CA . CYS A 1 88 ? -0.803 -10.226 3.678 1.00 79.56 88 CYS A CA 1
ATOM 687 C C . CYS A 1 88 ? -1.427 -8.826 3.677 1.00 79.56 88 CYS A C 1
ATOM 689 O O . CYS A 1 88 ? -2.473 -8.612 3.067 1.00 79.56 88 CYS A O 1
ATOM 691 N N . ALA A 1 89 ? -0.793 -7.883 4.382 1.00 80.94 89 ALA A N 1
ATOM 692 C CA . ALA A 1 89 ? -1.267 -6.514 4.504 1.00 80.94 89 ALA A CA 1
ATOM 693 C C . ALA A 1 89 ? -1.281 -5.806 3.141 1.00 80.94 89 ALA A C 1
ATOM 695 O O . ALA A 1 89 ? -2.303 -5.226 2.778 1.00 80.94 89 ALA A O 1
ATOM 696 N N . LEU A 1 90 ? -0.197 -5.931 2.368 1.00 79.56 90 LEU A N 1
ATOM 697 C CA . LEU A 1 90 ? -0.089 -5.386 1.010 1.00 79.56 90 LEU A CA 1
ATOM 698 C C . LEU A 1 90 ? -1.118 -6.001 0.057 1.00 79.56 90 LEU A C 1
ATOM 700 O O . LEU A 1 90 ? -1.785 -5.284 -0.685 1.00 79.56 90 LEU A O 1
ATOM 704 N N . LEU A 1 91 ? -1.298 -7.324 0.101 1.00 81.44 91 LEU A N 1
ATOM 705 C CA . LEU A 1 91 ? -2.281 -7.992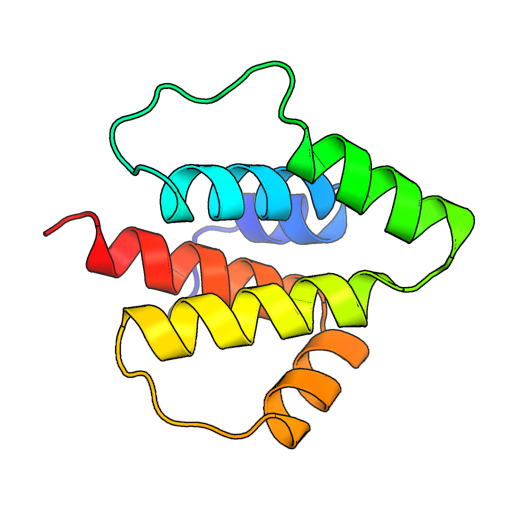 -0.751 1.00 81.44 91 LEU A CA 1
ATOM 706 C C . LEU A 1 91 ? -3.719 -7.585 -0.395 1.00 81.44 91 LEU A C 1
ATOM 708 O O . LEU A 1 91 ? -4.549 -7.395 -1.282 1.00 81.44 91 LEU A O 1
ATOM 712 N N . GLN A 1 92 ? -4.024 -7.429 0.898 1.00 83.94 92 GLN A N 1
ATOM 713 C CA . GLN A 1 92 ? -5.328 -6.936 1.339 1.00 83.94 92 GLN A CA 1
ATOM 714 C C . GLN A 1 92 ? -5.603 -5.532 0.782 1.00 83.94 92 GLN A C 1
ATOM 716 O O . GLN A 1 92 ? -6.695 -5.297 0.270 1.00 83.94 92 GLN A O 1
ATOM 721 N N . GLN A 1 93 ? -4.622 -4.628 0.853 1.00 81.75 93 GLN A N 1
ATOM 722 C CA . GLN A 1 93 ? -4.732 -3.270 0.311 1.00 81.75 93 GLN A CA 1
ATOM 723 C C . GLN A 1 93 ? -4.984 -3.276 -1.204 1.00 81.75 93 GLN A C 1
ATOM 725 O O . GLN A 1 93 ? -5.922 -2.630 -1.669 1.00 81.75 93 GLN A O 1
ATOM 730 N N . ASP A 1 94 ? -4.193 -4.044 -1.961 1.00 84.12 94 ASP A N 1
ATOM 731 C CA . ASP A 1 94 ? -4.332 -4.182 -3.418 1.00 84.12 94 ASP A CA 1
ATOM 732 C C . ASP A 1 94 ? -5.736 -4.680 -3.803 1.00 84.12 94 ASP A C 1
ATOM 734 O O . ASP A 1 94 ? -6.404 -4.092 -4.654 1.00 84.12 94 ASP A O 1
ATOM 738 N N . ASN A 1 95 ? -6.235 -5.713 -3.118 1.00 83.38 95 ASN A N 1
ATOM 739 C CA . ASN A 1 95 ? -7.583 -6.238 -3.341 1.00 83.38 95 ASN A CA 1
ATOM 740 C C . ASN A 1 95 ? -8.679 -5.218 -3.008 1.00 83.38 95 ASN A C 1
ATOM 742 O O . ASN A 1 95 ? -9.658 -5.097 -3.744 1.00 83.38 95 ASN A O 1
ATOM 746 N N . GLU A 1 96 ? -8.549 -4.507 -1.884 1.00 83.44 96 GLU A N 1
ATOM 747 C CA . GLU A 1 96 ? -9.539 -3.521 -1.448 1.00 83.44 96 GLU A CA 1
ATOM 748 C C . GLU A 1 96 ? -9.673 -2.357 -2.428 1.00 83.44 96 GLU A C 1
ATOM 750 O O . GLU A 1 96 ? -10.797 -1.877 -2.607 1.00 83.44 96 GLU A O 1
ATOM 755 N N . LEU A 1 97 ? -8.567 -1.941 -3.056 1.00 82.38 97 LEU A N 1
ATOM 756 C CA . LEU A 1 97 ? -8.570 -0.934 -4.113 1.00 82.38 97 LEU A CA 1
ATOM 757 C C . LEU A 1 97 ? -9.189 -1.466 -5.401 1.00 82.38 97 LEU A C 1
ATOM 759 O O . LEU A 1 97 ? -10.128 -0.850 -5.899 1.00 82.38 97 LEU A O 1
ATOM 763 N N . ARG A 1 98 ? -8.740 -2.623 -5.905 1.00 81.69 98 ARG A N 1
ATOM 764 C CA . ARG A 1 98 ? -9.269 -3.204 -7.154 1.00 81.69 98 ARG A CA 1
ATOM 765 C C . ARG A 1 98 ? -10.783 -3.381 -7.103 1.00 81.69 98 ARG A C 1
ATOM 767 O O . ARG A 1 98 ? -11.488 -2.847 -7.949 1.00 81.69 98 ARG A O 1
ATOM 774 N N . MET A 1 99 ? -11.297 -4.014 -6.045 1.00 81.31 99 MET A N 1
ATOM 775 C CA . MET A 1 99 ? -12.740 -4.250 -5.895 1.00 81.31 99 MET A CA 1
ATOM 776 C C . MET A 1 99 ? -13.577 -2.964 -5.839 1.00 81.31 99 MET A C 1
ATOM 778 O O . MET A 1 99 ? -14.775 -3.001 -6.107 1.00 81.31 99 MET A O 1
ATOM 782 N N . ARG A 1 100 ? -12.987 -1.838 -5.424 1.00 79.06 100 ARG A N 1
ATOM 783 C CA . ARG A 1 100 ? -13.695 -0.557 -5.276 1.00 79.06 100 ARG A CA 1
ATOM 784 C C . ARG A 1 100 ? -13.514 0.377 -6.466 1.00 79.06 100 ARG A C 1
ATOM 786 O O . ARG A 1 100 ? -14.314 1.292 -6.607 1.00 79.06 100 ARG A O 1
ATOM 793 N N . GLN A 1 101 ? -12.478 0.167 -7.272 1.00 72.81 101 GLN A N 1
ATOM 794 C CA . GLN A 1 101 ? -12.190 0.940 -8.480 1.00 72.81 101 GLN A CA 1
ATOM 795 C C . GLN A 1 101 ? -12.775 0.295 -9.745 1.00 72.81 101 GLN A C 1
ATOM 797 O O . GLN A 1 101 ? -12.991 0.994 -10.723 1.00 72.81 101 GLN A O 1
ATOM 802 N N . GLU A 1 102 ? -13.089 -1.003 -9.726 1.00 59.53 102 GLU A N 1
ATOM 803 C CA . GLU A 1 102 ? -13.778 -1.716 -10.819 1.00 59.53 102 GLU A CA 1
ATOM 804 C C . GLU A 1 102 ? -15.301 -1.431 -10.897 1.00 59.53 102 GLU A C 1
ATOM 806 O O . GLU A 1 102 ? -16.036 -2.176 -11.545 1.00 59.53 102 GLU A O 1
ATOM 811 N N . LYS A 1 103 ? -15.797 -0.375 -10.238 1.00 46.03 103 LYS A N 1
ATOM 812 C CA . LYS A 1 103 ? -17.216 0.014 -10.190 1.00 46.03 103 LYS A CA 1
ATOM 813 C C . LYS A 1 103 ? -17.436 1.376 -10.832 1.00 46.03 103 LYS A C 1
ATOM 815 O O . LYS A 1 103 ? -18.462 1.507 -11.533 1.00 46.03 103 LYS A O 1
#

Foldseek 3Di:
DDDDPPVLLVCCVPQVLQLQQQLVVCLVPVPDDDDPDRPSSVVLVCCCVPPVCNLVSLLVLLVSLCVVVVNDDDSVVSSVCSVPPVSVSSVVSSVSSVVVVVD

Radius of gyration: 12.86 Å; chains: 1; bounding box: 36×26×34 Å

Secondary structure (DSSP, 8-state):
-----HHHHHHHHH-HHHHHHHHHHHHH-TTSPPPTT-HHHHHHHHHHHHH--HHHHHHHHHHHHHHHTT----HHHHHHHHHH-HHHHHHHHHHHHHHHH--